Protein AF-A0A1T4ZH29-F1 (afdb_monomer_lite)

Secondary structure (DSSP, 8-state):
--HHHHHHHHHHHHHT--EE-S-GGGTTT-TT--EE-TT--

Foldseek 3Di:
DDPVVVVLQVVCQVVVHADEDCPCVVPVVPVSHHYDDPPDD

Radius of gyration: 9.57 Å; chains: 1; bounding box: 17×18×28 Å

Sequence (41 aa):
MTLGDAIIAATALVYGITLVTRNIDDFRWIAEITLINPFEA

pLDDT: mean 95.52, std 5.3, range [68.62, 98.19]

Structure (mmCIF, N/CA/C/O backbone):
data_AF-A0A1T4ZH29-F1
#
_entry.id   AF-A0A1T4ZH29-F1
#
loop_
_atom_site.group_PDB
_atom_site.id
_atom_site.type_symbol
_atom_site.label_atom_id
_atom_site.label_alt_id
_atom_site.label_comp_id
_atom_site.label_asym_id
_atom_site.label_entity_id
_atom_site.label_seq_id
_atom_site.pdbx_PDB_ins_code
_atom_site.Cartn_x
_atom_site.Cartn_y
_atom_site.Cartn_z
_atom_site.occupancy
_atom_site.B_iso_or_equiv
_atom_site.auth_seq_id
_atom_site.auth_comp_id
_atom_site.auth_asym_id
_atom_site.auth_atom_id
_atom_site.pdbx_PDB_model_num
ATOM 1 N N . MET A 1 1 ? 5.015 -8.767 2.581 1.00 78.00 1 MET A N 1
ATOM 2 C CA . MET A 1 1 ? 4.815 -7.726 3.614 1.00 78.00 1 MET A CA 1
ATOM 3 C C . MET A 1 1 ? 5.578 -8.038 4.906 1.00 78.00 1 MET A C 1
ATOM 5 O O . MET A 1 1 ? 5.414 -9.109 5.486 1.00 78.00 1 MET A O 1
ATOM 9 N N . THR A 1 2 ? 6.410 -7.099 5.350 1.00 95.12 2 THR A N 1
ATOM 10 C CA . THR A 1 2 ? 7.171 -7.098 6.613 1.00 95.12 2 THR A CA 1
ATOM 11 C C . THR A 1 2 ? 6.571 -6.107 7.624 1.00 95.12 2 THR A C 1
ATOM 13 O O . THR A 1 2 ? 5.644 -5.365 7.301 1.00 95.12 2 THR A O 1
ATOM 16 N N . LEU A 1 3 ? 7.111 -6.040 8.850 1.00 96.31 3 LEU A N 1
ATOM 17 C CA . LEU A 1 3 ? 6.698 -5.027 9.834 1.00 96.31 3 LEU A CA 1
ATOM 18 C C . LEU A 1 3 ? 6.891 -3.590 9.315 1.00 96.31 3 LEU A C 1
ATOM 20 O O . LEU A 1 3 ? 6.058 -2.729 9.581 1.00 96.31 3 LEU A O 1
ATOM 24 N N . GLY A 1 4 ? 7.964 -3.331 8.561 1.00 97.62 4 GLY A N 1
ATOM 25 C CA . GLY A 1 4 ? 8.217 -2.009 7.981 1.00 97.62 4 GLY A CA 1
ATOM 26 C C . GLY A 1 4 ? 7.125 -1.596 6.995 1.00 97.62 4 GLY A C 1
ATOM 27 O O . GLY A 1 4 ? 6.615 -0.481 7.070 1.00 97.62 4 GLY A O 1
ATOM 28 N N . ASP A 1 5 ? 6.698 -2.524 6.139 1.00 97.00 5 ASP A N 1
ATOM 29 C CA . ASP A 1 5 ? 5.625 -2.286 5.169 1.00 97.00 5 ASP A CA 1
ATOM 30 C C . ASP A 1 5 ? 4.296 -1.969 5.869 1.00 97.00 5 ASP A C 1
ATOM 32 O O . ASP A 1 5 ? 3.582 -1.055 5.460 1.00 97.00 5 ASP A O 1
ATOM 36 N N . ALA A 1 6 ? 3.993 -2.652 6.979 1.00 96.88 6 ALA A N 1
ATOM 37 C CA . ALA A 1 6 ? 2.791 -2.378 7.766 1.00 96.88 6 ALA A CA 1
ATOM 38 C C . ALA A 1 6 ? 2.781 -0.948 8.341 1.00 96.88 6 ALA A C 1
ATOM 40 O O . ALA A 1 6 ? 1.747 -0.281 8.315 1.00 96.88 6 ALA A O 1
ATOM 41 N N . ILE A 1 7 ? 3.929 -0.452 8.818 1.00 98.12 7 ILE A N 1
ATOM 42 C CA . ILE A 1 7 ? 4.061 0.923 9.333 1.00 98.12 7 ILE A CA 1
ATOM 43 C C . ILE A 1 7 ? 3.878 1.946 8.202 1.00 98.12 7 ILE A C 1
ATOM 45 O O . ILE A 1 7 ? 3.202 2.960 8.392 1.00 98.12 7 ILE A O 1
ATOM 49 N N . ILE A 1 8 ? 4.434 1.675 7.018 1.00 97.50 8 ILE A N 1
ATOM 50 C CA . ILE A 1 8 ? 4.275 2.530 5.833 1.00 97.50 8 ILE A CA 1
ATOM 51 C C . ILE A 1 8 ? 2.799 2.600 5.417 1.00 97.50 8 ILE A C 1
ATOM 53 O O . ILE A 1 8 ? 2.261 3.695 5.246 1.00 97.50 8 ILE A O 1
ATOM 57 N N . ALA A 1 9 ? 2.127 1.449 5.314 1.00 97.44 9 ALA A N 1
ATOM 58 C CA . ALA A 1 9 ? 0.715 1.371 4.950 1.00 97.44 9 ALA A CA 1
ATOM 59 C C . ALA A 1 9 ? -0.188 2.086 5.966 1.00 97.44 9 ALA A C 1
ATOM 61 O O . ALA A 1 9 ? -1.032 2.893 5.582 1.00 97.44 9 ALA A O 1
ATOM 62 N N . ALA A 1 10 ? 0.029 1.849 7.264 1.00 97.38 10 ALA A N 1
ATOM 63 C CA . ALA A 1 10 ? -0.718 2.513 8.330 1.00 97.38 10 ALA A CA 1
ATOM 64 C C . ALA A 1 10 ? -0.525 4.036 8.299 1.00 97.38 10 ALA A C 1
ATOM 66 O O . ALA A 1 10 ? -1.484 4.781 8.473 1.00 97.38 10 ALA A O 1
ATOM 67 N N . THR A 1 11 ? 0.696 4.504 8.025 1.00 98.19 11 THR A N 1
ATOM 68 C CA . THR A 1 11 ? 0.979 5.937 7.866 1.00 98.19 11 THR A CA 1
ATOM 69 C C . THR A 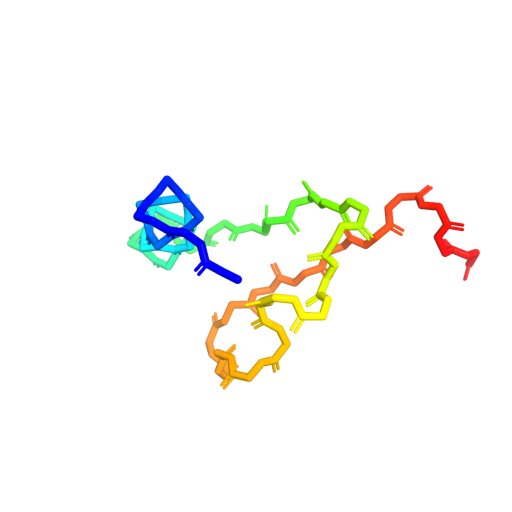1 11 ? 0.187 6.516 6.694 1.00 98.19 11 THR A C 1
ATOM 71 O O . THR A 1 11 ? -0.476 7.539 6.849 1.00 98.19 11 THR A O 1
ATOM 74 N N . ALA A 1 12 ? 0.192 5.846 5.539 1.00 98.12 12 ALA A N 1
ATOM 75 C CA . ALA A 1 12 ? -0.563 6.298 4.373 1.00 98.12 12 ALA A CA 1
ATOM 76 C C . ALA A 1 12 ? -2.071 6.410 4.660 1.00 98.12 12 ALA A C 1
ATOM 78 O O . ALA A 1 12 ? -2.684 7.418 4.312 1.00 98.12 12 ALA A O 1
ATOM 79 N N . LEU A 1 13 ? -2.6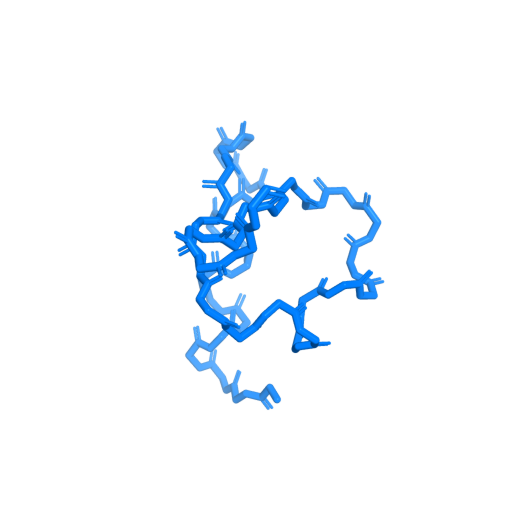36 5.428 5.371 1.00 97.50 13 LEU A N 1
ATOM 80 C CA . LEU A 1 13 ? -4.039 5.426 5.794 1.00 97.50 13 LEU A CA 1
ATOM 81 C C . LEU A 1 13 ? -4.359 6.555 6.783 1.00 97.50 13 LEU A C 1
ATOM 83 O O . LEU A 1 13 ? -5.304 7.307 6.565 1.00 97.50 13 LEU A O 1
ATOM 87 N N . VAL A 1 14 ? -3.560 6.711 7.844 1.00 98.06 14 VAL A N 1
ATOM 88 C CA . VAL A 1 14 ? -3.788 7.725 8.893 1.00 98.06 14 VAL A CA 1
ATOM 89 C C . VAL A 1 14 ? -3.777 9.142 8.324 1.00 98.06 14 VAL A C 1
ATOM 91 O O . VAL A 1 14 ? -4.568 9.982 8.749 1.00 98.06 14 VAL A O 1
ATOM 94 N N . TYR A 1 15 ? -2.897 9.410 7.360 1.00 98.12 15 TYR A N 1
ATOM 95 C CA . TYR A 1 15 ? -2.786 10.725 6.731 1.00 98.12 15 TYR A CA 1
ATOM 96 C C . TYR A 1 15 ? -3.611 10.865 5.443 1.00 98.12 15 TYR A C 1
ATOM 98 O O . TYR A 1 15 ? -3.623 11.947 4.859 1.00 98.12 15 TYR A O 1
ATOM 106 N N . GLY A 1 16 ? -4.296 9.808 4.990 1.00 97.00 16 GLY A N 1
ATOM 107 C CA . GLY A 1 16 ? -5.083 9.818 3.753 1.00 97.00 16 GLY A CA 1
ATOM 108 C C . GLY A 1 16 ? -4.253 10.134 2.503 1.00 97.00 16 GLY A C 1
ATOM 109 O O . GLY A 1 16 ? -4.734 10.813 1.595 1.00 97.00 16 GLY A O 1
ATOM 110 N N . ILE A 1 17 ? -2.992 9.695 2.467 1.00 97.81 17 ILE A N 1
ATOM 111 C CA . ILE A 1 17 ? -2.054 9.969 1.370 1.00 97.81 17 ILE A CA 1
ATOM 112 C C . ILE A 1 17 ? -1.868 8.747 0.469 1.00 97.81 17 ILE A C 1
ATOM 114 O O . ILE A 1 17 ? -2.064 7.603 0.869 1.00 97.81 17 ILE A O 1
ATOM 118 N N . THR A 1 18 ? -1.449 8.998 -0.770 1.00 98.00 18 THR A N 1
ATOM 119 C CA . THR A 1 18 ? -1.148 7.937 -1.736 1.00 98.00 18 THR A CA 1
ATOM 120 C C . THR A 1 18 ? 0.224 7.328 -1.470 1.00 98.00 18 THR A C 1
ATOM 122 O O . THR A 1 18 ? 1.221 8.047 -1.378 1.00 98.00 18 THR A O 1
ATOM 125 N N . LEU A 1 19 ? 0.286 6.000 -1.392 1.00 97.75 19 LEU A N 1
ATOM 126 C CA . LEU A 1 19 ? 1.530 5.256 -1.261 1.00 97.75 19 LEU A CA 1
ATOM 127 C C . LEU A 1 19 ? 2.120 4.974 -2.651 1.00 97.75 19 LEU A C 1
ATOM 129 O O . LEU A 1 19 ? 1.584 4.192 -3.436 1.00 97.75 19 LEU A O 1
ATOM 133 N N . VAL A 1 20 ? 3.251 5.615 -2.948 1.00 97.69 20 VAL A N 1
ATOM 134 C CA . VAL A 1 20 ? 4.011 5.393 -4.184 1.00 97.69 20 VAL A CA 1
ATOM 135 C C . VAL A 1 20 ? 5.038 4.291 -3.945 1.00 97.69 20 VAL A C 1
ATOM 137 O O . VAL A 1 20 ? 5.934 4.443 -3.115 1.00 97.69 20 VAL A O 1
ATOM 140 N N . THR A 1 21 ? 4.930 3.173 -4.658 1.00 96.94 21 THR A N 1
ATOM 141 C CA . THR A 1 21 ? 5.831 2.024 -4.485 1.00 96.94 21 THR A CA 1
ATOM 142 C C . THR A 1 21 ? 5.894 1.170 -5.744 1.00 96.94 21 THR A C 1
ATOM 144 O O . THR A 1 21 ? 4.908 1.035 -6.457 1.00 96.94 21 THR A O 1
ATOM 147 N N . ARG A 1 22 ? 7.043 0.538 -6.009 1.00 96.81 22 ARG A N 1
ATOM 148 C CA . ARG A 1 22 ? 7.143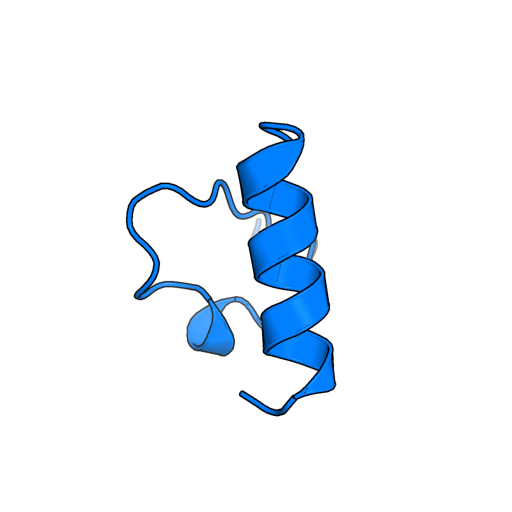 -0.503 -7.048 1.00 96.81 22 ARG A CA 1
ATOM 149 C C . ARG A 1 22 ? 6.479 -1.817 -6.608 1.00 96.81 22 ARG A C 1
ATOM 151 O O . ARG A 1 22 ? 6.044 -2.590 -7.450 1.00 96.81 22 ARG A O 1
ATOM 158 N N . ASN A 1 23 ? 6.426 -2.086 -5.303 1.00 95.25 23 ASN A N 1
ATOM 159 C CA . ASN A 1 23 ? 5.961 -3.356 -4.743 1.00 95.25 23 ASN A CA 1
ATOM 160 C C . ASN A 1 23 ? 4.484 -3.281 -4.335 1.00 95.25 23 ASN A C 1
ATOM 162 O O . ASN A 1 23 ? 4.143 -3.420 -3.165 1.00 95.25 23 ASN A O 1
ATOM 166 N N . ILE A 1 24 ? 3.605 -2.989 -5.290 1.00 95.75 24 ILE A N 1
ATOM 167 C CA . ILE A 1 24 ? 2.174 -2.788 -5.016 1.00 95.75 24 ILE A CA 1
ATOM 168 C C . ILE A 1 24 ? 1.456 -4.054 -4.535 1.00 95.75 24 ILE A C 1
ATOM 170 O O . ILE A 1 24 ? 0.473 -3.945 -3.808 1.00 95.75 24 I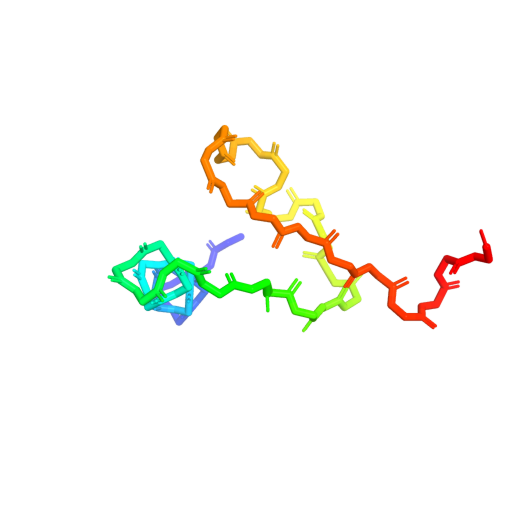LE A O 1
ATOM 174 N N . ASP A 1 25 ? 1.942 -5.244 -4.892 1.00 95.62 25 ASP A N 1
ATOM 175 C CA . ASP A 1 25 ? 1.311 -6.518 -4.526 1.00 95.62 25 ASP A CA 1
ATOM 176 C C . ASP A 1 25 ? 1.242 -6.735 -3.014 1.00 95.62 25 ASP A C 1
ATOM 178 O O . ASP A 1 25 ? 0.258 -7.276 -2.510 1.00 95.62 25 ASP A O 1
ATOM 182 N N . ASP A 1 26 ? 2.225 -6.218 -2.276 1.00 96.00 26 ASP A N 1
ATOM 183 C CA . ASP A 1 26 ? 2.237 -6.282 -0.815 1.00 96.00 26 ASP A CA 1
ATOM 184 C C . ASP A 1 26 ? 1.151 -5.417 -0.152 1.00 96.00 26 ASP A C 1
ATOM 186 O O . ASP A 1 26 ? 0.822 -5.653 1.013 1.00 96.00 26 ASP A O 1
ATOM 190 N N . PHE A 1 27 ? 0.566 -4.457 -0.879 1.00 96.38 27 PHE A N 1
ATOM 191 C CA . PHE A 1 27 ? -0.398 -3.481 -0.351 1.00 96.38 27 PHE A CA 1
ATOM 192 C C . PHE A 1 27 ? -1.787 -3.566 -1.000 1.00 96.38 27 PHE A C 1
ATOM 194 O O . PHE A 1 27 ? -2.752 -3.059 -0.434 1.00 96.38 27 PHE A O 1
ATOM 201 N N . ARG A 1 28 ? -1.917 -4.220 -2.163 1.00 95.25 28 ARG A N 1
ATOM 202 C CA . ARG A 1 28 ? -3.152 -4.290 -2.975 1.00 95.25 28 ARG A CA 1
ATOM 203 C C . ARG A 1 28 ? -4.385 -4.826 -2.238 1.00 95.25 28 ARG A C 1
ATOM 205 O O . ARG A 1 28 ? -5.504 -4.545 -2.647 1.00 95.25 28 ARG A O 1
ATOM 212 N N . TRP A 1 29 ? -4.197 -5.609 -1.178 1.00 94.94 29 TRP A N 1
ATOM 213 C CA . TRP A 1 29 ? -5.287 -6.189 -0.387 1.00 94.94 29 TRP A CA 1
ATOM 214 C C . TRP A 1 29 ? -5.872 -5.218 0.658 1.00 94.94 29 TRP A C 1
ATOM 216 O O . TRP A 1 29 ? -6.896 -5.524 1.268 1.00 94.94 29 TRP A O 1
ATOM 226 N N . ILE A 1 30 ? -5.252 -4.052 0.866 1.00 95.69 30 ILE A N 1
ATOM 227 C CA . ILE A 1 30 ? -5.711 -3.022 1.803 1.00 95.69 30 ILE A CA 1
ATOM 228 C C . ILE A 1 30 ? -6.684 -2.093 1.062 1.00 95.69 30 ILE A C 1
ATOM 230 O O . ILE A 1 30 ? -6.268 -1.233 0.299 1.00 95.69 30 ILE A O 1
ATOM 234 N N . ALA A 1 31 ? -7.990 -2.257 1.275 1.00 93.62 31 ALA A N 1
ATOM 235 C CA . ALA A 1 31 ? -9.015 -1.591 0.459 1.00 93.62 31 ALA A CA 1
ATOM 236 C C . ALA A 1 31 ? -8.969 -0.047 0.476 1.00 93.62 31 ALA A C 1
ATOM 238 O O . ALA A 1 31 ? -9.319 0.586 -0.515 1.00 93.62 31 ALA A O 1
ATOM 239 N N . GLU A 1 32 ? -8.552 0.559 1.589 1.00 95.06 32 GLU A N 1
ATOM 240 C CA . GLU A 1 32 ? -8.572 2.018 1.790 1.00 95.06 32 GLU A CA 1
ATOM 241 C C . GLU A 1 32 ? -7.248 2.708 1.418 1.00 95.06 32 GLU A C 1
ATOM 243 O O . GLU A 1 32 ? -7.136 3.927 1.546 1.00 95.06 32 GLU A O 1
ATOM 248 N N . ILE A 1 33 ? -6.235 1.958 0.962 1.00 96.44 33 ILE A N 1
ATOM 249 C CA . ILE A 1 33 ? -4.946 2.537 0.573 1.00 96.44 33 ILE A CA 1
ATOM 250 C C . ILE A 1 33 ? -4.931 2.871 -0.922 1.00 96.44 33 ILE A C 1
ATOM 252 O O . ILE A 1 33 ? -5.193 2.027 -1.778 1.00 96.44 33 ILE A O 1
ATOM 256 N N . THR A 1 34 ? -4.571 4.108 -1.258 1.00 97.44 34 THR A N 1
ATOM 257 C CA . THR A 1 34 ? -4.340 4.505 -2.652 1.00 97.44 34 THR A CA 1
ATOM 258 C C . THR A 1 34 ? -2.904 4.167 -3.038 1.00 97.44 34 THR A C 1
ATOM 260 O O . THR A 1 34 ? -1.970 4.576 -2.346 1.00 97.44 34 THR A O 1
ATOM 263 N N . LEU A 1 35 ? -2.714 3.450 -4.150 1.00 97.19 35 LEU A N 1
ATOM 264 C CA . LEU A 1 35 ? -1.403 2.999 -4.629 1.00 97.19 35 LEU A CA 1
ATOM 265 C C . LEU A 1 35 ? -1.065 3.602 -5.990 1.00 97.19 35 LEU A C 1
ATOM 267 O O . LEU A 1 35 ? -1.911 3.652 -6.879 1.00 97.19 35 LEU A O 1
ATOM 271 N N . ILE A 1 36 ? 0.199 3.988 -6.164 1.00 97.75 36 ILE A N 1
ATOM 272 C CA . ILE A 1 36 ? 0.779 4.320 -7.470 1.00 97.75 36 ILE A CA 1
ATOM 273 C C . ILE A 1 36 ? 2.056 3.505 -7.649 1.00 97.75 36 ILE A C 1
ATOM 275 O O . ILE A 1 36 ? 2.987 3.624 -6.848 1.00 97.75 36 ILE A O 1
ATOM 279 N N . ASN A 1 37 ? 2.119 2.725 -8.728 1.00 97.19 37 ASN A N 1
ATOM 280 C CA . ASN A 1 37 ? 3.367 2.139 -9.197 1.00 97.19 37 ASN A CA 1
ATOM 281 C C . ASN A 1 37 ? 3.994 3.055 -10.252 1.00 97.19 37 A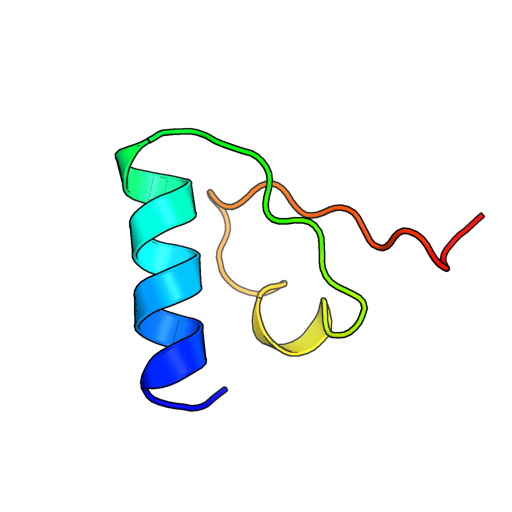SN A C 1
ATOM 283 O O . ASN A 1 37 ? 3.496 3.097 -11.371 1.00 97.19 37 ASN A O 1
ATOM 287 N N . PRO A 1 38 ? 5.096 3.766 -9.951 1.00 96.75 38 PRO A N 1
ATOM 288 C CA . PRO A 1 38 ? 5.704 4.701 -10.900 1.00 96.75 38 PRO A CA 1
ATOM 289 C C . PRO A 1 38 ? 6.390 4.008 -12.091 1.00 96.75 38 PRO A C 1
ATOM 291 O O . PRO A 1 38 ? 6.959 4.681 -12.946 1.00 96.75 38 PRO A O 1
ATOM 294 N N . PHE A 1 39 ? 6.397 2.672 -12.123 1.00 95.94 39 PHE A N 1
ATOM 295 C CA . PHE A 1 39 ? 6.933 1.866 -13.219 1.00 95.94 39 PHE A CA 1
ATOM 296 C C . PHE A 1 39 ? 5.842 1.211 -14.071 1.00 95.94 39 PHE A C 1
ATOM 298 O O . PHE A 1 39 ? 6.169 0.593 -15.083 1.00 95.94 39 PHE A O 1
ATOM 305 N N . GLU A 1 40 ? 4.576 1.325 -13.668 1.00 91.94 40 GLU A N 1
ATOM 306 C CA . GLU A 1 40 ? 3.441 0.998 -14.529 1.00 91.94 40 GLU A CA 1
ATOM 307 C C . GLU A 1 40 ? 3.107 2.237 -15.371 1.00 91.94 40 GLU A C 1
ATOM 309 O O . GLU A 1 40 ? 3.177 3.362 -14.874 1.00 91.94 40 GLU A O 1
ATOM 314 N N . ALA A 1 41 ? 2.862 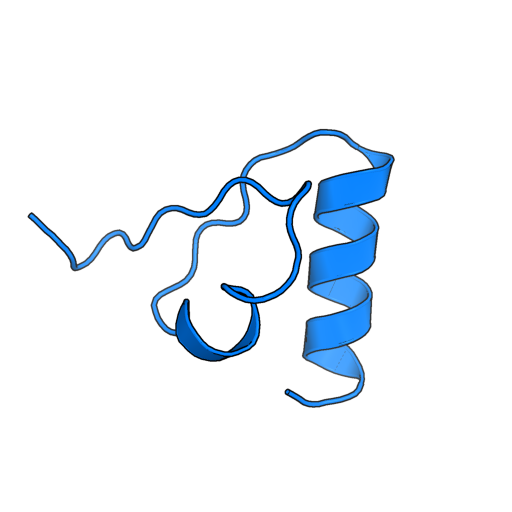2.015 -16.666 1.00 68.62 41 ALA A N 1
ATOM 315 C CA . ALA A 1 41 ? 2.598 3.061 -17.656 1.00 68.62 41 ALA A CA 1
ATOM 316 C C . ALA A 1 41 ? 1.151 3.559 -17.602 1.00 68.62 41 ALA A C 1
ATOM 318 O O . ALA A 1 41 ? 0.254 2.717 -17.361 1.00 68.62 41 ALA A O 1
#